Protein AF-A0A935M0U4-F1 (afdb_monomer_lite)

Structure (mmCIF, N/CA/C/O backbone):
data_AF-A0A935M0U4-F1
#
_entry.id   AF-A0A935M0U4-F1
#
loop_
_atom_site.group_PDB
_atom_site.id
_atom_site.type_symbol
_atom_site.label_atom_id
_atom_site.label_alt_id
_atom_site.label_comp_id
_atom_site.label_asym_id
_atom_site.label_entity_id
_atom_site.label_seq_id
_atom_site.pdbx_PDB_ins_code
_atom_site.Cartn_x
_atom_site.Cartn_y
_atom_site.Cartn_z
_atom_site.occupancy
_atom_site.B_iso_or_equiv
_atom_site.auth_seq_id
_atom_site.auth_comp_id
_atom_site.auth_asym_id
_atom_site.auth_atom_id
_atom_site.pdbx_PDB_model_num
ATOM 1 N N . MET A 1 1 ? -13.870 25.768 7.976 1.00 42.94 1 MET A N 1
ATOM 2 C CA . MET A 1 1 ? -13.192 24.461 8.167 1.00 42.94 1 MET A CA 1
ATOM 3 C C . MET A 1 1 ? -14.051 23.393 7.509 1.00 42.94 1 MET A C 1
ATOM 5 O O . MET A 1 1 ? -15.256 23.456 7.717 1.00 42.94 1 MET A O 1
ATOM 9 N N . PRO A 1 2 ? -13.518 22.501 6.657 1.00 54.34 2 PRO A N 1
ATOM 10 C CA . PRO A 1 2 ? -14.365 21.737 5.750 1.00 54.34 2 PRO A CA 1
ATOM 11 C C . PRO A 1 2 ? -15.285 20.767 6.508 1.00 54.34 2 PRO A C 1
ATOM 13 O O . PRO A 1 2 ? -14.853 19.997 7.362 1.00 54.34 2 PRO A O 1
ATOM 16 N N . ILE A 1 3 ? -16.558 20.840 6.127 1.00 59.56 3 ILE A N 1
ATOM 17 C CA . ILE A 1 3 ? -17.792 20.145 6.548 1.00 59.56 3 ILE A CA 1
ATOM 18 C C . ILE A 1 3 ? -17.783 18.620 6.303 1.00 59.56 3 ILE A C 1
ATOM 20 O O . ILE A 1 3 ? -18.825 17.978 6.183 1.00 59.56 3 ILE A O 1
ATOM 24 N N . VAL A 1 4 ? -16.607 18.001 6.205 1.00 62.97 4 VAL A N 1
ATOM 25 C CA . VAL A 1 4 ? -16.494 16.581 5.860 1.00 62.97 4 VAL A CA 1
ATOM 26 C C . VAL A 1 4 ? -16.804 15.742 7.097 1.00 62.97 4 VAL A C 1
ATOM 28 O O . VAL A 1 4 ? -16.052 15.761 8.075 1.00 62.97 4 VAL A O 1
ATOM 31 N N . SER A 1 5 ? -17.913 14.997 7.049 1.00 73.75 5 SER A N 1
ATOM 32 C CA 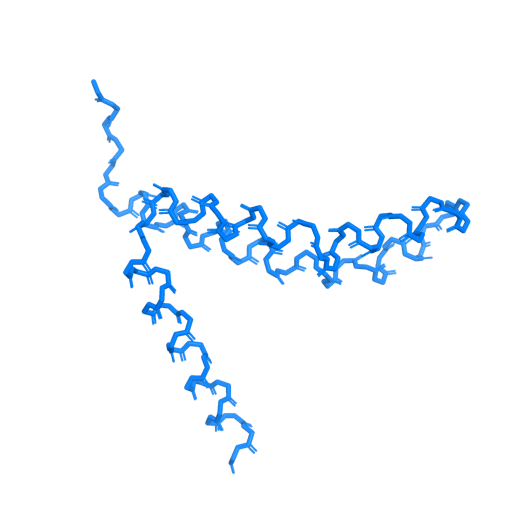. SER A 1 5 ? -18.351 14.141 8.154 1.00 73.75 5 SER A CA 1
ATOM 33 C C . SER A 1 5 ? -17.241 13.170 8.578 1.00 73.75 5 SER A C 1
ATOM 35 O O . SER A 1 5 ? -16.422 12.718 7.766 1.00 73.75 5 SER A O 1
ATOM 37 N N . ARG A 1 6 ? -17.217 12.811 9.868 1.00 73.62 6 ARG A N 1
ATOM 38 C CA . ARG A 1 6 ? -16.240 11.860 10.427 1.00 73.62 6 ARG A CA 1
ATOM 39 C C . ARG A 1 6 ? -16.232 10.534 9.653 1.00 73.62 6 ARG A C 1
ATOM 41 O O . ARG A 1 6 ? -15.167 9.959 9.438 1.00 73.62 6 ARG A O 1
ATOM 48 N N . SER A 1 7 ? -17.402 10.105 9.181 1.00 79.94 7 SER A N 1
ATOM 49 C CA . SER A 1 7 ? -17.599 8.905 8.363 1.00 79.94 7 SER A CA 1
ATOM 50 C C . SER A 1 7 ? -16.966 9.034 6.979 1.00 79.94 7 SER A C 1
ATOM 52 O O . SER A 1 7 ? -16.316 8.104 6.511 1.00 79.94 7 SER A O 1
ATOM 54 N N . THR A 1 8 ? -17.074 10.202 6.347 1.00 84.00 8 THR A N 1
ATOM 55 C CA . THR A 1 8 ? -16.506 10.458 5.015 1.00 84.00 8 THR A CA 1
ATOM 56 C C . THR A 1 8 ? -14.977 10.460 5.050 1.00 84.00 8 THR A C 1
ATOM 58 O O . THR A 1 8 ? -14.343 9.872 4.179 1.00 84.00 8 THR A O 1
ATOM 61 N N . ARG A 1 9 ? -14.365 11.041 6.094 1.00 83.25 9 ARG A N 1
ATOM 62 C CA . ARG A 1 9 ? -12.901 10.984 6.289 1.00 83.25 9 ARG A CA 1
ATOM 63 C C . ARG A 1 9 ? -12.408 9.554 6.496 1.00 83.25 9 ARG A C 1
ATOM 65 O O . ARG A 1 9 ? -11.355 9.184 5.981 1.00 83.25 9 ARG A O 1
ATOM 72 N N . TYR A 1 10 ? -13.179 8.759 7.236 1.00 86.56 10 TYR A N 1
ATOM 73 C CA . TYR A 1 10 ? -12.868 7.354 7.466 1.00 86.56 10 TYR A CA 1
ATOM 74 C C . TYR A 1 10 ? -12.958 6.540 6.170 1.00 86.56 10 TYR A C 1
ATOM 76 O O . TYR A 1 10 ? -12.005 5.848 5.818 1.00 86.56 10 TYR A O 1
ATOM 84 N N . ALA A 1 11 ? -14.058 6.678 5.425 1.00 88.12 11 ALA A N 1
ATOM 85 C CA . ALA A 1 11 ? -14.246 6.017 4.136 1.00 88.12 11 ALA A CA 1
ATOM 86 C C . ALA A 1 11 ? -13.144 6.399 3.135 1.00 88.12 11 ALA A C 1
ATOM 88 O O . ALA A 1 11 ? -12.564 5.519 2.506 1.00 88.12 11 ALA A O 1
ATOM 89 N N . ALA A 1 12 ? -12.788 7.685 3.056 1.00 89.00 12 ALA A N 1
ATOM 90 C CA . ALA A 1 12 ? -11.712 8.165 2.194 1.00 89.00 12 ALA A CA 1
ATOM 91 C C . ALA A 1 12 ? -10.355 7.545 2.560 1.00 89.00 12 ALA A C 1
ATOM 93 O O . ALA A 1 12 ? -9.653 7.043 1.688 1.00 89.00 12 ALA A O 1
ATOM 94 N N . GLY A 1 13 ? -9.988 7.520 3.844 1.00 88.75 13 GLY A N 1
ATOM 95 C CA . GLY A 1 13 ? -8.717 6.926 4.256 1.00 88.75 13 GLY A CA 1
ATOM 96 C C . GLY A 1 13 ? -8.649 5.413 4.023 1.00 88.75 13 GLY A C 1
ATOM 97 O O . GLY A 1 13 ? -7.589 4.899 3.670 1.00 88.75 13 GLY A O 1
ATOM 98 N N . VAL A 1 14 ? -9.769 4.700 4.189 1.00 89.88 14 VAL A N 1
ATOM 99 C CA . VAL A 1 14 ? -9.851 3.266 3.868 1.00 89.88 14 VAL A CA 1
ATOM 100 C C . VAL A 1 14 ? -9.743 3.050 2.360 1.00 89.88 14 VAL A C 1
ATOM 102 O O . VAL A 1 14 ? -8.989 2.179 1.937 1.00 89.88 14 VAL A O 1
ATOM 105 N N . ALA A 1 15 ? -10.429 3.862 1.552 1.00 91.44 15 ALA A N 1
ATOM 106 C CA . ALA A 1 15 ? -10.351 3.790 0.097 1.00 91.44 15 ALA A CA 1
ATOM 107 C C . ALA A 1 15 ? -8.917 4.015 -0.403 1.00 91.44 15 ALA A C 1
ATOM 109 O O . ALA A 1 15 ? -8.436 3.234 -1.216 1.00 91.44 15 ALA A O 1
ATOM 110 N N . VAL A 1 16 ? -8.203 5.010 0.139 1.00 91.25 16 VAL A N 1
ATOM 111 C CA . VAL A 1 16 ? -6.784 5.239 -0.181 1.00 91.25 16 VAL A CA 1
ATOM 112 C C . VAL A 1 16 ? -5.940 4.015 0.176 1.00 91.25 16 VAL A C 1
ATOM 114 O O . VAL A 1 16 ? -5.180 3.544 -0.662 1.00 91.25 16 VAL A O 1
ATOM 117 N N . LEU A 1 17 ? -6.103 3.455 1.380 1.00 88.62 17 LEU A N 1
ATOM 118 C CA . LEU A 1 17 ? -5.381 2.242 1.782 1.00 88.62 17 LEU A CA 1
ATOM 119 C C . LEU A 1 17 ? -5.616 1.085 0.811 1.00 88.62 17 LEU A C 1
ATOM 121 O O . LEU A 1 17 ? -4.665 0.425 0.415 1.00 88.62 17 LEU A O 1
ATOM 125 N N . VAL A 1 18 ? -6.867 0.839 0.428 1.00 90.69 18 VAL A N 1
ATOM 126 C CA . VAL A 1 18 ? -7.217 -0.272 -0.462 1.00 90.69 18 VAL A CA 1
ATOM 127 C C . VAL A 1 18 ? -6.675 -0.035 -1.869 1.00 90.69 18 VAL A C 1
ATOM 129 O O . VAL A 1 18 ? -5.982 -0.899 -2.394 1.00 90.69 18 VAL A O 1
ATOM 132 N N . LEU A 1 19 ? -6.930 1.129 -2.467 1.00 90.44 19 LEU A N 1
ATOM 133 C CA . LEU A 1 19 ? -6.518 1.426 -3.842 1.00 90.44 19 LEU A CA 1
ATOM 134 C C . LEU A 1 19 ? -4.999 1.358 -4.015 1.00 90.44 19 LEU A C 1
ATOM 136 O O . LEU A 1 19 ? -4.510 0.747 -4.961 1.00 90.44 19 LEU A O 1
ATOM 140 N N . PHE A 1 20 ? -4.251 1.938 -3.078 1.00 89.69 20 PHE A N 1
ATOM 141 C CA . PHE A 1 20 ? -2.793 1.946 -3.144 1.00 89.69 20 PHE A CA 1
ATOM 142 C C . PHE A 1 20 ? -2.181 0.578 -2.832 1.00 89.69 20 PHE A C 1
ATOM 144 O O . PHE A 1 20 ? -1.194 0.204 -3.457 1.00 89.69 20 PHE A O 1
ATOM 151 N N . GLN A 1 21 ? -2.779 -0.206 -1.931 1.00 88.62 21 GLN A N 1
ATOM 152 C CA . GLN A 1 21 ? -2.288 -1.557 -1.646 1.00 88.62 21 GLN A CA 1
ATOM 153 C C . GLN A 1 21 ? -2.660 -2.571 -2.737 1.00 88.62 21 GLN A C 1
ATOM 155 O O . GLN A 1 21 ? -2.017 -3.612 -2.844 1.00 88.62 21 GLN A O 1
ATOM 160 N N . LEU A 1 22 ? -3.677 -2.273 -3.551 1.00 89.44 22 LEU A N 1
ATOM 161 C CA . LEU A 1 22 ? -4.016 -3.032 -4.756 1.00 89.44 22 LEU A CA 1
ATOM 162 C C . LEU A 1 22 ? -3.187 -2.609 -5.977 1.00 89.44 22 LEU A C 1
ATOM 164 O O . LEU A 1 22 ? -3.181 -3.330 -6.970 1.00 89.44 22 LEU A O 1
ATOM 168 N N . ALA A 1 23 ? -2.455 -1.493 -5.914 1.00 89.38 23 ALA A N 1
ATOM 169 C CA . ALA A 1 23 ? -1.632 -1.015 -7.022 1.00 89.38 23 ALA A CA 1
ATOM 170 C C . ALA A 1 23 ? -0.590 -2.041 -7.524 1.00 89.38 23 ALA A C 1
ATOM 172 O O . ALA A 1 23 ? -0.496 -2.209 -8.736 1.00 89.38 23 ALA A O 1
ATOM 173 N N . PRO A 1 24 ? 0.122 -2.818 -6.681 1.00 87.69 24 PRO A N 1
ATOM 174 C CA . PRO A 1 24 ? 1.016 -3.874 -7.168 1.00 87.69 24 PRO A CA 1
ATOM 175 C C . PRO A 1 24 ? 0.312 -4.930 -8.037 1.00 87.69 24 PRO A C 1
ATOM 177 O O . PRO A 1 24 ? 0.939 -5.566 -8.880 1.00 87.69 24 PRO A O 1
ATOM 180 N N . LEU A 1 25 ? -1.001 -5.112 -7.877 1.00 90.31 25 LEU A N 1
ATOM 181 C CA . LEU A 1 25 ? -1.779 -6.071 -8.658 1.00 90.31 25 LEU A CA 1
ATOM 182 C C . LEU A 1 25 ? -1.951 -5.637 -10.123 1.00 90.31 25 LEU A C 1
ATOM 184 O O . LEU A 1 25 ? -2.295 -6.464 -10.963 1.00 90.31 25 LEU A O 1
ATOM 188 N N . THR A 1 26 ? -1.689 -4.366 -10.450 1.00 89.94 26 THR A N 1
ATOM 189 C CA . THR A 1 26 ? -1.715 -3.858 -11.830 1.00 89.94 26 THR A CA 1
ATOM 190 C C . THR A 1 26 ? -0.379 -4.036 -12.554 1.00 89.94 26 THR A C 1
ATOM 192 O O . THR A 1 26 ? -0.314 -3.814 -13.761 1.00 89.94 26 THR A O 1
ATOM 195 N N . ILE A 1 27 ? 0.676 -4.505 -11.872 1.00 91.94 27 ILE A N 1
ATOM 196 C CA . ILE A 1 27 ? 1.983 -4.787 -12.488 1.00 91.94 27 ILE A CA 1
ATOM 197 C C . ILE A 1 27 ? 1.859 -5.716 -13.713 1.00 91.94 27 ILE A C 1
ATOM 199 O O . ILE A 1 27 ? 2.395 -5.361 -14.763 1.00 91.94 27 ILE A O 1
ATOM 203 N N . PRO A 1 28 ? 1.120 -6.846 -13.674 1.00 90.31 28 PRO A N 1
ATOM 204 C CA . PRO A 1 28 ? 0.924 -7.689 -14.856 1.00 90.31 28 PRO A CA 1
ATOM 205 C C . PRO A 1 28 ? 0.290 -6.934 -16.030 1.00 90.31 28 PRO A C 1
ATOM 207 O O . PRO A 1 28 ? 0.665 -7.151 -17.178 1.00 90.31 28 PRO A O 1
ATOM 210 N N . PHE A 1 29 ? -0.619 -5.998 -15.744 1.00 91.31 29 PHE A N 1
ATOM 211 C CA . PHE A 1 29 ? -1.261 -5.169 -16.761 1.00 91.31 29 PHE A CA 1
ATOM 212 C C . PHE A 1 29 ? -0.261 -4.218 -17.431 1.00 91.31 29 PHE A C 1
ATOM 214 O O . PHE A 1 29 ? -0.276 -4.073 -18.649 1.00 91.31 29 PHE A O 1
ATOM 221 N N . VAL A 1 30 ? 0.673 -3.635 -16.667 1.00 90.56 30 VAL A N 1
ATOM 222 C CA . VAL A 1 30 ? 1.783 -2.836 -17.224 1.00 90.56 30 VAL A CA 1
ATOM 223 C C . VAL A 1 30 ? 2.643 -3.687 -18.159 1.00 90.56 30 VAL A C 1
ATOM 225 O O . VAL A 1 30 ? 3.036 -3.232 -19.233 1.00 90.56 30 VAL A O 1
ATOM 228 N N . TRP A 1 31 ? 2.899 -4.942 -17.799 1.00 90.69 31 TRP A N 1
ATOM 229 C CA . TRP A 1 31 ? 3.702 -5.845 -18.623 1.00 90.69 31 TRP A CA 1
ATOM 230 C C . TRP A 1 31 ? 3.031 -6.260 -19.935 1.00 90.69 31 TRP A C 1
ATOM 232 O O . TRP A 1 31 ? 3.753 -6.482 -20.911 1.00 90.69 31 TRP A O 1
ATOM 242 N N . MET A 1 32 ? 1.696 -6.279 -19.988 1.00 93.31 32 MET A N 1
ATOM 243 C CA . MET A 1 32 ? 0.913 -6.535 -21.206 1.00 93.31 32 MET A CA 1
ATOM 244 C C . MET A 1 32 ? 0.940 -5.381 -22.221 1.00 93.31 32 MET A C 1
ATOM 246 O O . MET A 1 32 ? 0.586 -5.591 -23.373 1.00 93.31 32 MET A O 1
ATOM 250 N N . THR A 1 33 ? 1.349 -4.172 -21.829 1.00 92.31 33 THR A N 1
ATOM 251 C CA . THR A 1 33 ? 1.423 -3.023 -22.752 1.00 92.31 33 THR A CA 1
ATOM 252 C C . THR A 1 33 ? 2.649 -3.097 -23.668 1.00 92.31 33 THR A C 1
ATOM 254 O O . THR A 1 33 ? 3.681 -3.618 -23.263 1.00 92.31 33 THR A O 1
ATOM 257 N N . ASP A 1 34 ? 2.620 -2.509 -24.864 1.00 91.25 34 ASP A N 1
ATOM 258 C CA . ASP A 1 34 ? 3.775 -2.459 -25.788 1.00 91.25 34 ASP A CA 1
ATOM 259 C C . ASP A 1 34 ? 4.830 -1.387 -25.424 1.00 91.25 34 ASP A C 1
ATOM 261 O O . ASP A 1 34 ? 5.418 -0.726 -26.278 1.00 91.25 34 ASP A O 1
ATOM 265 N N . MET A 1 35 ? 5.080 -1.168 -24.130 1.00 90.69 35 MET A N 1
ATOM 266 C CA . MET A 1 35 ? 6.112 -0.235 -23.661 1.00 90.69 35 MET A CA 1
ATOM 267 C C . MET A 1 35 ? 7.513 -0.864 -23.679 1.00 90.69 35 MET A C 1
ATOM 269 O O . MET A 1 35 ? 7.672 -2.083 -23.564 1.00 90.69 35 MET A O 1
ATOM 273 N N . SER A 1 36 ? 8.553 -0.024 -23.738 1.00 94.25 36 SER A N 1
ATOM 274 C CA . SER A 1 36 ? 9.936 -0.490 -23.608 1.00 94.25 36 SER A CA 1
ATOM 275 C C . SER A 1 36 ? 10.180 -1.140 -22.241 1.00 94.25 36 SER A C 1
ATOM 277 O O . SER A 1 36 ? 9.610 -0.739 -21.221 1.00 94.25 36 SER A O 1
ATOM 279 N N . VAL A 1 37 ? 11.066 -2.141 -22.208 1.00 92.81 37 VAL A N 1
ATOM 280 C CA . VAL A 1 37 ? 11.381 -2.894 -20.982 1.00 92.81 37 VAL A CA 1
ATOM 281 C C . VAL A 1 37 ? 11.850 -1.960 -19.866 1.00 92.81 37 VAL A C 1
ATOM 283 O O . VAL A 1 37 ? 11.410 -2.102 -18.731 1.00 92.81 37 VAL A O 1
ATOM 286 N N . ALA A 1 38 ? 12.667 -0.950 -20.183 1.00 94.00 38 ALA A N 1
ATOM 287 C CA . ALA A 1 38 ? 13.143 0.027 -19.204 1.00 94.00 38 ALA A CA 1
ATOM 288 C C . ALA A 1 38 ? 11.989 0.755 -18.487 1.00 94.00 38 ALA A C 1
ATOM 290 O O . ALA A 1 38 ? 11.996 0.864 -17.261 1.00 94.00 38 ALA A O 1
ATOM 291 N N . VAL A 1 39 ? 10.967 1.196 -19.228 1.00 94.25 39 VAL A N 1
ATOM 292 C CA . VAL A 1 39 ? 9.812 1.910 -18.660 1.00 94.25 39 VAL A CA 1
ATOM 293 C C . VAL A 1 39 ? 8.945 0.972 -17.816 1.00 94.25 39 VAL A C 1
ATOM 295 O O . VAL A 1 39 ? 8.564 1.333 -16.701 1.00 94.25 39 VAL A O 1
ATOM 298 N N . LYS A 1 40 ? 8.693 -0.257 -18.288 1.00 93.00 40 LYS A N 1
ATOM 299 C CA . LYS A 1 40 ? 7.933 -1.272 -17.533 1.00 93.00 40 LYS A CA 1
ATOM 300 C C . LYS A 1 40 ? 8.582 -1.596 -16.194 1.00 93.00 40 LYS A C 1
ATOM 302 O O . LYS A 1 40 ? 7.885 -1.678 -15.182 1.00 93.00 40 LYS A O 1
ATOM 307 N N . SER A 1 41 ? 9.904 -1.754 -16.181 1.00 92.62 41 SER A N 1
ATOM 308 C CA . SER A 1 41 ? 10.679 -2.045 -14.973 1.00 92.62 41 SER A CA 1
ATOM 309 C C . SER A 1 41 ? 10.537 -0.938 -13.934 1.00 92.62 41 SER A C 1
ATOM 311 O O . SER A 1 41 ? 10.243 -1.219 -12.773 1.00 92.62 41 SER A O 1
ATOM 313 N N . VAL A 1 42 ? 10.682 0.323 -14.357 1.00 94.19 42 VAL A N 1
ATOM 314 C CA . VAL A 1 42 ? 10.552 1.484 -13.465 1.00 94.19 42 VAL A CA 1
ATOM 315 C C . VAL A 1 42 ? 9.127 1.598 -12.921 1.00 94.19 42 VAL A C 1
ATOM 317 O O . VAL A 1 42 ? 8.950 1.741 -11.713 1.00 94.19 42 VAL A O 1
ATOM 320 N N . LEU A 1 43 ? 8.108 1.467 -13.776 1.00 92.00 43 LEU A N 1
ATOM 321 C CA . LEU A 1 43 ? 6.705 1.499 -13.346 1.00 92.00 43 LEU A CA 1
ATOM 322 C C . LEU A 1 43 ? 6.373 0.360 -12.376 1.00 92.00 43 LEU A C 1
ATOM 324 O O . LEU A 1 43 ? 5.702 0.586 -11.373 1.00 92.00 43 LEU A O 1
ATOM 328 N N . SER A 1 44 ? 6.878 -0.845 -12.638 1.00 91.62 44 SER A N 1
ATOM 329 C CA . SER A 1 44 ? 6.661 -2.009 -11.772 1.00 91.62 44 SER A CA 1
ATOM 330 C C . SER A 1 44 ? 7.313 -1.824 -10.404 1.00 91.62 44 SER A C 1
ATOM 332 O O . SER A 1 44 ? 6.691 -2.117 -9.386 1.00 91.62 44 SER A O 1
ATOM 334 N N . ALA A 1 45 ? 8.538 -1.291 -10.363 1.00 91.56 45 ALA A N 1
ATOM 335 C CA . ALA A 1 45 ? 9.220 -0.974 -9.111 1.00 91.56 45 ALA A CA 1
ATOM 336 C C . ALA A 1 45 ? 8.449 0.084 -8.308 1.00 91.56 45 ALA A C 1
ATOM 338 O O . ALA A 1 45 ? 8.255 -0.065 -7.100 1.00 91.56 45 ALA A O 1
ATOM 339 N N . LEU A 1 46 ? 7.941 1.116 -8.991 1.00 91.50 46 LEU A N 1
ATOM 340 C CA . LEU A 1 46 ? 7.147 2.166 -8.362 1.00 91.50 46 LEU A CA 1
ATOM 341 C C . LEU A 1 46 ? 5.817 1.626 -7.814 1.00 91.50 46 LEU A C 1
ATOM 343 O O . LEU A 1 46 ? 5.419 1.988 -6.709 1.00 91.50 46 LEU A O 1
ATOM 347 N N . LEU A 1 47 ? 5.154 0.729 -8.547 1.00 89.31 47 LEU A N 1
ATOM 348 C CA . LEU A 1 47 ? 3.928 0.059 -8.104 1.00 89.31 47 LEU A CA 1
ATOM 349 C C . LEU A 1 47 ? 4.170 -0.900 -6.935 1.00 89.31 47 LEU A C 1
ATOM 351 O O . LEU A 1 47 ? 3.286 -1.038 -6.097 1.00 89.31 47 LEU A O 1
ATOM 355 N N . ALA A 1 48 ? 5.340 -1.538 -6.863 1.00 89.31 48 ALA A N 1
ATOM 356 C CA . ALA A 1 48 ? 5.665 -2.510 -5.823 1.00 89.31 48 ALA A CA 1
ATOM 357 C C . ALA A 1 48 ? 6.079 -1.878 -4.481 1.00 89.31 48 ALA A C 1
ATOM 359 O O . ALA A 1 48 ? 5.732 -2.426 -3.438 1.00 89.31 48 ALA A O 1
ATOM 360 N N . LEU A 1 49 ? 6.835 -0.773 -4.506 1.00 83.31 49 LEU A N 1
ATOM 361 C CA . LEU A 1 49 ? 7.550 -0.235 -3.330 1.00 83.31 49 LEU A CA 1
ATOM 362 C C . LEU A 1 49 ? 7.486 1.296 -3.175 1.00 83.31 49 LEU A C 1
ATOM 364 O O . LEU A 1 49 ? 8.114 1.851 -2.274 1.00 83.31 49 LEU A O 1
ATOM 368 N N . GLY A 1 50 ? 6.813 2.007 -4.081 1.00 84.31 50 GLY A N 1
ATOM 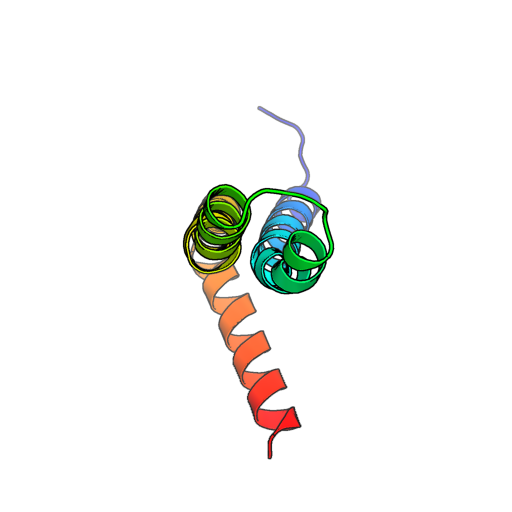369 C CA . GLY A 1 50 ? 6.665 3.462 -3.995 1.00 84.31 50 GLY A CA 1
ATOM 370 C C . GLY A 1 50 ? 5.233 3.868 -3.686 1.00 84.31 50 GLY A C 1
ATOM 371 O O . GLY A 1 50 ? 4.948 4.541 -2.699 1.00 84.31 50 GLY A O 1
ATOM 372 N N . ILE A 1 51 ? 4.318 3.463 -4.561 1.00 88.56 51 ILE A N 1
ATOM 373 C CA . ILE A 1 51 ? 2.904 3.822 -4.497 1.00 88.56 51 ILE A CA 1
ATOM 374 C C . ILE A 1 51 ? 2.280 3.342 -3.171 1.00 88.56 51 ILE A C 1
ATOM 376 O O . ILE A 1 51 ? 1.755 4.199 -2.450 1.00 88.56 51 ILE A O 1
ATOM 380 N N . PRO A 1 52 ? 2.381 2.061 -2.763 1.00 87.06 52 PRO A N 1
ATOM 381 C CA . PRO A 1 52 ? 1.762 1.571 -1.525 1.00 87.06 52 PRO A CA 1
ATOM 382 C C . PRO A 1 52 ? 2.120 2.406 -0.282 1.00 87.06 52 PRO A C 1
ATOM 384 O O . PRO A 1 52 ? 1.251 2.755 0.523 1.00 87.06 52 PRO A O 1
ATOM 387 N N . GLU A 1 53 ? 3.382 2.802 -0.158 1.00 89.31 53 GLU A N 1
ATOM 388 C CA . GLU A 1 53 ? 3.949 3.578 0.942 1.00 89.31 53 GLU A CA 1
ATOM 389 C C 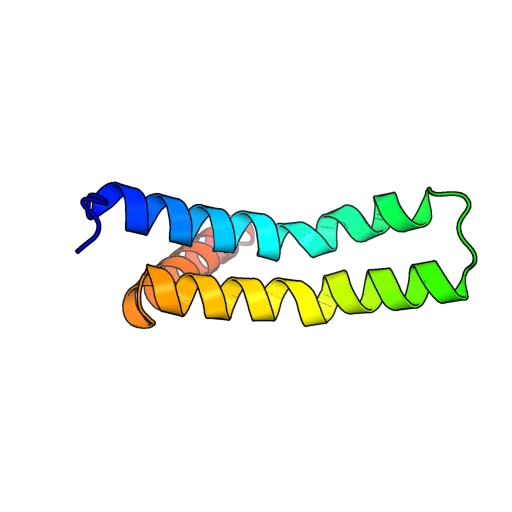. GLU A 1 53 ? 3.335 4.981 1.018 1.00 89.31 53 GLU A C 1
ATOM 391 O O . GLU A 1 53 ? 2.938 5.431 2.102 1.00 89.31 53 GLU A O 1
ATOM 396 N N . ILE A 1 54 ? 3.182 5.652 -0.129 1.00 90.19 54 ILE A N 1
ATOM 397 C CA . ILE A 1 54 ? 2.496 6.950 -0.211 1.00 90.19 54 ILE A CA 1
ATOM 398 C C . ILE A 1 54 ? 1.025 6.805 0.200 1.00 90.19 54 ILE A C 1
ATOM 400 O O . ILE A 1 54 ? 0.507 7.630 0.960 1.00 90.19 54 ILE A O 1
ATOM 404 N N . GLY A 1 55 ? 0.364 5.726 -0.223 1.00 89.12 55 GLY A N 1
ATOM 405 C CA . GLY A 1 55 ? -1.011 5.419 0.173 1.00 89.12 55 GLY A CA 1
ATOM 406 C C . GLY A 1 55 ? -1.174 5.245 1.682 1.00 89.12 55 GLY A C 1
ATOM 407 O O . GLY A 1 55 ? -2.092 5.805 2.288 1.00 89.12 55 GLY A O 1
ATOM 408 N N . VAL A 1 56 ? -0.248 4.530 2.324 1.00 89.94 56 VAL A N 1
ATOM 409 C CA . VAL A 1 56 ? -0.242 4.362 3.784 1.00 89.94 56 VAL A CA 1
ATOM 410 C C . VAL A 1 56 ? -0.037 5.701 4.494 1.00 89.94 56 VAL A C 1
ATOM 412 O O . VAL A 1 56 ? -0.739 5.979 5.471 1.00 89.94 56 VAL A O 1
ATOM 415 N N . LEU A 1 57 ? 0.873 6.553 4.016 1.00 91.88 57 LEU A N 1
ATOM 416 C CA . LEU A 1 57 ? 1.100 7.885 4.590 1.00 91.88 57 LEU A CA 1
ATOM 417 C C . LEU A 1 57 ? -0.143 8.780 4.480 1.00 91.88 57 LEU A C 1
ATOM 419 O O . LEU A 1 57 ? -0.553 9.386 5.475 1.00 91.88 57 LEU A O 1
ATOM 423 N N . LEU A 1 58 ? -0.790 8.809 3.313 1.00 89.38 58 LEU A N 1
ATOM 424 C CA . LEU A 1 58 ? -2.037 9.549 3.095 1.00 89.38 58 LEU A CA 1
ATOM 425 C C . LEU A 1 58 ? -3.172 9.024 3.979 1.00 89.38 58 LEU A C 1
ATOM 427 O O . LEU A 1 58 ? -3.884 9.799 4.620 1.00 89.38 58 LEU A O 1
ATOM 431 N N . ALA A 1 59 ? -3.309 7.705 4.093 1.00 89.25 59 ALA A N 1
ATOM 432 C CA . ALA A 1 59 ? -4.292 7.104 4.981 1.00 89.25 59 ALA A CA 1
ATOM 433 C C . ALA A 1 59 ? -4.018 7.441 6.453 1.00 89.25 59 ALA A C 1
ATOM 435 O O . ALA A 1 59 ? -4.956 7.715 7.200 1.00 89.25 59 ALA A O 1
ATOM 436 N N . ILE A 1 60 ? -2.751 7.490 6.881 1.00 91.62 60 ILE A N 1
ATOM 437 C CA . ILE A 1 60 ? -2.373 7.946 8.225 1.00 91.62 60 ILE A CA 1
ATOM 438 C C . ILE A 1 60 ? -2.769 9.411 8.438 1.00 91.62 60 ILE A C 1
ATOM 440 O O . ILE A 1 60 ? -3.250 9.737 9.523 1.00 91.62 60 ILE A O 1
ATOM 444 N N . ALA A 1 61 ? -2.603 10.277 7.439 1.00 90.31 61 ALA A N 1
ATOM 445 C CA . ALA A 1 61 ? -3.020 11.676 7.531 1.00 90.31 61 ALA A CA 1
ATOM 446 C C . ALA A 1 61 ? -4.553 11.822 7.640 1.00 90.31 61 ALA A C 1
ATOM 448 O O . ALA A 1 61 ? -5.048 12.674 8.380 1.00 90.31 61 ALA A O 1
ATOM 449 N N . LEU A 1 62 ? -5.314 10.961 6.957 1.00 87.62 62 LEU A N 1
ATOM 450 C CA . LEU A 1 62 ? -6.781 10.996 6.949 1.00 87.62 62 LEU A CA 1
ATOM 451 C C . LEU A 1 62 ? -7.419 10.350 8.193 1.00 87.62 62 LEU A C 1
ATOM 453 O O . LEU A 1 62 ? -8.343 10.927 8.774 1.00 87.62 62 LEU A O 1
ATOM 457 N N . LEU A 1 63 ? -6.933 9.171 8.596 1.00 87.62 63 LEU A N 1
ATOM 458 C CA . LEU A 1 63 ? -7.500 8.313 9.652 1.00 87.62 63 LEU A CA 1
ATOM 459 C C . LEU A 1 63 ? -6.768 8.414 10.998 1.00 87.62 63 LEU A C 1
ATOM 461 O O . LEU A 1 63 ? -7.323 8.061 12.039 1.00 87.62 63 LEU A O 1
ATOM 465 N N . GLY A 1 64 ? -5.505 8.838 10.989 1.00 88.75 64 GLY A N 1
ATOM 466 C CA . GLY A 1 64 ? -4.597 8.749 12.128 1.00 88.75 64 GLY A CA 1
ATOM 467 C C . GLY A 1 64 ? -3.909 7.382 12.252 1.00 88.75 64 GLY A C 1
ATOM 468 O O . GLY A 1 64 ? -4.462 6.325 11.935 1.00 88.75 64 GLY A O 1
ATOM 469 N N . ARG A 1 65 ? -2.682 7.377 12.798 1.00 87.94 65 ARG A N 1
ATOM 470 C CA . ARG A 1 65 ? -1.850 6.159 12.943 1.00 87.94 65 ARG A CA 1
ATOM 471 C C . ARG A 1 65 ? -2.541 5.019 13.703 1.00 87.94 65 ARG A C 1
ATOM 473 O O . ARG A 1 65 ? -2.259 3.849 13.446 1.00 87.94 65 ARG A O 1
ATOM 480 N N . ARG A 1 66 ? -3.408 5.336 14.672 1.00 88.56 66 ARG A N 1
ATOM 481 C CA . ARG A 1 66 ? -4.074 4.329 15.517 1.00 88.56 66 ARG A CA 1
ATOM 482 C C . ARG A 1 66 ? -5.085 3.498 14.729 1.00 88.56 66 ARG A C 1
ATOM 484 O O . ARG A 1 66 ? -5.098 2.276 14.882 1.00 88.56 66 ARG A O 1
ATOM 491 N N . GLU A 1 67 ? -5.866 4.144 13.870 1.00 87.88 67 GLU A N 1
ATOM 492 C CA . GLU A 1 67 ? -6.891 3.484 13.060 1.00 87.88 67 GLU A CA 1
ATOM 493 C C . GLU A 1 67 ? -6.263 2.663 11.933 1.00 87.88 67 GLU A C 1
ATOM 495 O O . GLU A 1 67 ? -6.615 1.495 11.775 1.00 87.88 67 GLU A O 1
ATOM 500 N N . VAL A 1 68 ? -5.234 3.188 11.258 1.00 88.31 68 VAL A N 1
ATOM 501 C CA . VAL A 1 68 ? -4.468 2.427 10.251 1.00 88.31 68 VAL A CA 1
ATOM 502 C C . VAL A 1 68 ? -3.880 1.142 10.846 1.00 88.31 68 VAL A C 1
ATOM 504 O O . VAL A 1 68 ? -4.046 0.058 10.286 1.00 88.31 68 VAL A O 1
ATOM 507 N N . ARG A 1 69 ? -3.275 1.208 12.044 1.00 91.06 69 ARG A N 1
ATOM 508 C CA . ARG A 1 69 ? -2.800 0.003 12.753 1.00 91.06 69 ARG A CA 1
ATOM 509 C C . ARG A 1 69 ? -3.929 -0.952 13.133 1.00 91.06 69 ARG A C 1
ATOM 511 O O . ARG A 1 69 ? -3.720 -2.163 13.193 1.00 91.06 69 ARG A O 1
ATOM 518 N N . ARG A 1 70 ? -5.117 -0.438 13.459 1.00 91.25 70 ARG A N 1
ATOM 519 C CA . ARG A 1 70 ? -6.283 -1.268 13.793 1.00 91.25 70 ARG A CA 1
ATOM 520 C C . ARG A 1 70 ? -6.771 -2.045 12.573 1.00 91.25 70 ARG A C 1
ATOM 522 O O . ARG A 1 70 ? -7.016 -3.242 12.711 1.00 91.25 70 ARG A O 1
ATOM 529 N N . ILE A 1 71 ? -6.847 -1.386 11.418 1.00 89.19 71 ILE A N 1
ATOM 530 C CA . ILE A 1 71 ? -7.206 -1.994 10.132 1.00 89.19 71 ILE A CA 1
ATOM 531 C C . ILE A 1 71 ? -6.203 -3.102 9.797 1.00 89.19 71 ILE A C 1
ATOM 533 O O . ILE A 1 71 ? -6.594 -4.261 9.707 1.00 89.19 71 ILE A O 1
ATOM 537 N N . TRP A 1 72 ? -4.903 -2.794 9.777 1.00 86.00 72 TRP A N 1
ATOM 538 C CA . TRP A 1 72 ? -3.854 -3.781 9.489 1.00 86.00 72 TRP A CA 1
ATOM 539 C C . TRP A 1 72 ? -3.863 -4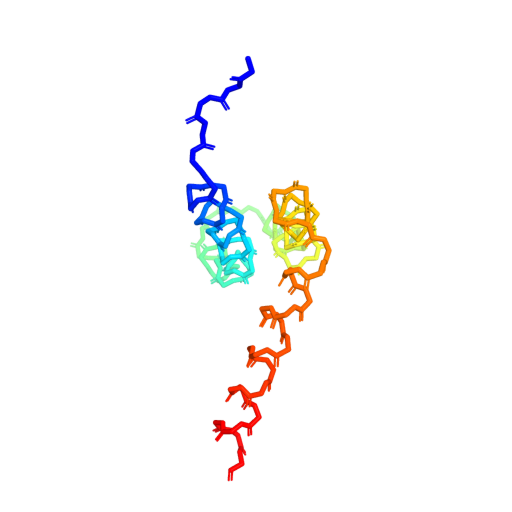.994 10.426 1.00 86.00 72 TRP A C 1
ATOM 541 O O . TRP A 1 72 ? -3.659 -6.123 9.981 1.00 86.00 72 TRP A O 1
ATOM 551 N N . ARG A 1 73 ? -4.122 -4.794 11.726 1.00 90.50 73 ARG A N 1
ATOM 552 C CA . ARG A 1 73 ? -4.250 -5.909 12.681 1.00 90.50 73 ARG A CA 1
ATOM 553 C C . ARG A 1 73 ? -5.430 -6.819 12.359 1.00 90.50 73 ARG A C 1
ATOM 555 O O . ARG A 1 73 ? -5.297 -8.030 12.511 1.00 90.50 73 ARG A O 1
ATOM 562 N N . ARG A 1 74 ? -6.566 -6.260 11.935 1.00 88.56 74 ARG A N 1
ATOM 563 C CA . ARG A 1 74 ? -7.722 -7.054 11.496 1.00 88.56 74 ARG A CA 1
ATOM 564 C C . ARG A 1 74 ? -7.407 -7.805 10.208 1.00 88.56 74 ARG A C 1
ATOM 566 O O . ARG A 1 74 ? -7.606 -9.012 10.183 1.00 88.56 74 ARG A O 1
ATOM 573 N N . THR A 1 75 ? -6.819 -7.139 9.215 1.00 86.69 75 THR A N 1
ATOM 574 C CA . THR A 1 75 ? -6.423 -7.770 7.947 1.00 86.69 75 THR A CA 1
ATOM 575 C C . THR A 1 75 ? -5.477 -8.947 8.175 1.00 86.69 75 THR A C 1
ATOM 577 O O . THR A 1 75 ? -5.732 -10.036 7.675 1.00 86.69 75 THR A O 1
ATOM 580 N N . LYS A 1 76 ? -4.435 -8.778 9.004 1.00 87.31 76 LYS A N 1
ATOM 581 C CA . LYS A 1 76 ? -3.504 -9.868 9.345 1.00 87.31 76 LYS A CA 1
ATOM 582 C C . LYS A 1 76 ? -4.185 -11.031 10.069 1.00 87.31 76 LYS A C 1
ATOM 584 O O . LYS A 1 76 ? -3.816 -12.176 9.837 1.00 87.31 76 LYS A O 1
ATOM 589 N N . ARG A 1 77 ? -5.165 -10.759 10.940 1.00 86.62 77 ARG A N 1
ATOM 590 C CA . ARG A 1 77 ? -5.948 -11.822 11.593 1.00 86.62 77 ARG A CA 1
ATOM 591 C C . ARG A 1 77 ? -6.795 -12.592 10.589 1.00 86.62 77 ARG A C 1
ATOM 593 O O . ARG A 1 77 ? -6.716 -13.811 10.596 1.00 86.62 77 ARG A O 1
ATOM 600 N N . CYS A 1 78 ? -7.540 -11.899 9.726 1.00 82.69 78 CYS A N 1
ATOM 601 C CA . CYS A 1 78 ? -8.338 -12.551 8.687 1.00 82.69 78 CYS A CA 1
ATOM 602 C C . CYS A 1 78 ? -7.455 -13.391 7.761 1.00 82.69 78 CYS A C 1
ATOM 604 O O . CYS A 1 78 ? -7.776 -14.541 7.499 1.00 82.69 78 CYS A O 1
ATOM 606 N N . LEU A 1 79 ? -6.306 -12.856 7.337 1.00 85.81 79 LEU A N 1
ATOM 607 C CA . LEU A 1 79 ? -5.362 -13.596 6.502 1.00 85.81 79 LEU A CA 1
ATOM 608 C C . LEU A 1 79 ? -4.860 -14.864 7.206 1.00 85.81 79 LEU A C 1
ATOM 610 O O . LEU A 1 79 ? -4.823 -15.928 6.602 1.00 85.81 79 LEU A O 1
ATOM 614 N N . LYS A 1 80 ? -4.524 -14.769 8.499 1.00 85.00 80 LYS A N 1
ATOM 615 C CA . LYS A 1 80 ? -4.088 -15.930 9.283 1.00 85.00 80 LYS A CA 1
ATOM 616 C C . LYS A 1 80 ? -5.185 -16.997 9.385 1.00 85.00 80 LYS A C 1
ATOM 618 O O . LYS A 1 80 ? -4.866 -18.173 9.301 1.00 85.00 80 LYS A O 1
ATOM 623 N N . GLN A 1 81 ? -6.448 -16.596 9.531 1.00 85.00 81 GLN A N 1
ATOM 624 C CA . GLN A 1 81 ? -7.589 -17.521 9.574 1.00 85.00 81 GLN A CA 1
ATOM 625 C C . GLN A 1 81 ? -7.908 -18.173 8.225 1.00 85.00 81 GLN A C 1
ATOM 627 O O . GLN A 1 81 ? -8.540 -19.213 8.210 1.00 85.00 81 GLN A O 1
ATOM 632 N N . LEU A 1 82 ? -7.506 -17.566 7.107 1.00 82.50 82 LEU A N 1
ATOM 633 C CA . LEU A 1 82 ? -7.700 -18.140 5.771 1.00 82.50 82 LEU A CA 1
ATOM 634 C C . LEU A 1 82 ? -6.604 -19.144 5.384 1.00 82.50 82 LEU A C 1
ATOM 636 O O . LEU A 1 82 ? -6.790 -19.915 4.452 1.00 82.50 82 LEU A O 1
ATOM 640 N N . VAL A 1 83 ? -5.456 -19.097 6.065 1.00 79.06 83 VAL A N 1
ATOM 641 C CA . VAL A 1 83 ? -4.278 -19.940 5.793 1.00 79.06 83 VAL A CA 1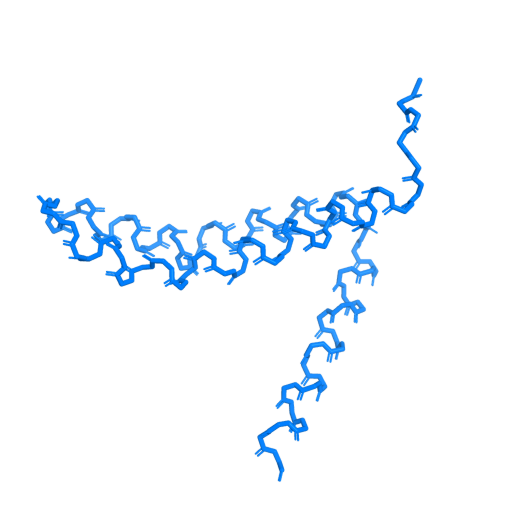
ATOM 642 C C . VAL A 1 83 ? -4.118 -21.072 6.826 1.00 79.06 83 VAL A C 1
ATOM 644 O O . VAL A 1 83 ? -3.285 -21.950 6.627 1.00 79.06 83 VAL A O 1
ATOM 647 N N . THR A 1 84 ? -4.893 -21.060 7.918 1.00 66.06 84 THR A N 1
ATOM 648 C CA . THR A 1 84 ? -4.912 -22.112 8.959 1.00 66.06 84 THR A CA 1
ATOM 649 C C . THR A 1 84 ? -6.166 -22.953 8.807 1.00 66.06 84 THR A C 1
ATOM 651 O O . THR A 1 84 ? -6.056 -24.189 8.928 1.00 66.06 84 THR A O 1
#

Sequence (84 aa):
MPIVSRSTRYAAGVAVLVLFQLAPLTIPFVWMTDMSVAVKSVLSALLALGIPEIGVLLAIALLGRREVRRIWRRTKRCLKQLVT

Foldseek 3Di:
DDPQDLVNLLVVLVVLLVVLVCQLVCLVVLVPDPDDPVVSVVSNCCSVPPSNVVSLVVSCVSPNPVVSVVVVVVVVVVVVVVVD

Secondary structure (DSSP, 8-state):
-----HHHHHHHHHHHHHHHHHGGGGHHHHHHSS--HHHHHHHHHHHHHTHHHHHHHHHHHHH-HHHHHHHHHHHHHHHHHHH-

pLDDT: mean 86.8, std 8.59, range [42.94, 94.25]

Radius of gyration: 15.92 Å; chains: 1; 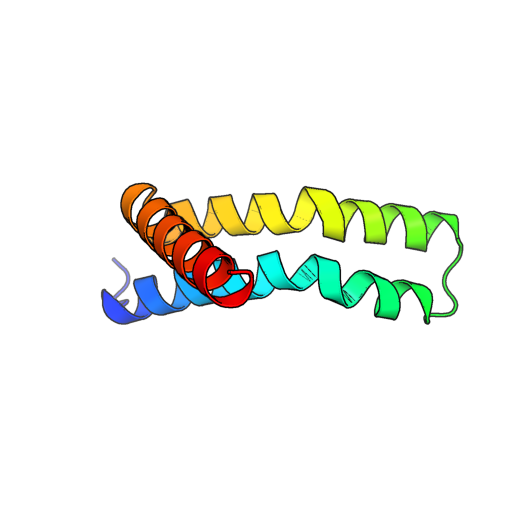bounding box: 32×47×41 Å